Protein AF-A0A7K2EDZ2-F1 (afdb_monomer)

Mean predicted aligned error: 14.13 Å

pLDDT: mean 81.58, std 10.11, range [38.97, 93.5]

Radius of gyration: 27.84 Å; Cα contacts (8 Å, |Δi|>4): 19; chains: 1; bounding box: 55×22×70 Å

Sequence (70 aa):
MTSTEHRSDAAILGRASVNDVDTILDICRSNAHSTEVEHIVPDASDALFTWDYDKGARPKLEKLYEKGKT

Foldseek 3Di:
DDDDDDDACCVVPVDNDPVPPVVVVVVLVVPPCNPPPDPDDDDPDDPDPPDDPDQPPDVVVNVVVVVVVD

Solvent-accessible surface area (backbone atoms only — not comparable to full-atom values): 4919 Å² total; per-residue (Å²): 134,86,81,81,82,80,78,53,47,43,80,75,70,75,36,89,46,92,81,43,60,68,66,51,50,55,57,58,64,66,45,90,59,79,81,60,91,69,94,76,76,86,75,93,65,84,87,75,80,82,73,80,80,57,88,63,74,45,65,72,56,44,54,52,51,60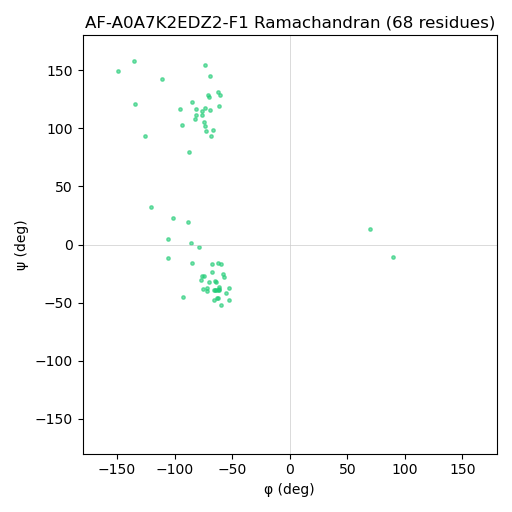,61,70,74,106

Secondary structure (DSSP, 8-state):
-----PPPHHHHHSSS-TT-HHHHHHHHHT-TTTT-S--PPP--S---------TTSSHHHHHHHHHHH-

Structure (mmCIF, N/CA/C/O backbone):
data_AF-A0A7K2EDZ2-F1
#
_entry.id   AF-A0A7K2EDZ2-F1
#
loop_
_atom_site.group_PDB
_atom_site.id
_atom_site.type_symbol
_atom_site.label_atom_id
_atom_site.label_alt_id
_atom_site.label_comp_id
_atom_site.label_asym_id
_atom_site.label_entity_id
_atom_site.label_seq_id
_atom_site.pdbx_PDB_ins_code
_atom_site.Cartn_x
_atom_site.Cartn_y
_atom_site.Cartn_z
_atom_site.occupancy
_atom_sit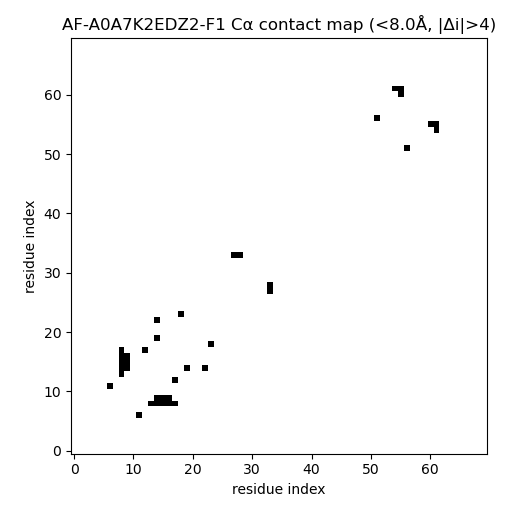e.B_iso_or_equiv
_atom_site.auth_seq_id
_atom_site.auth_comp_id
_atom_site.auth_asym_id
_atom_site.auth_atom_id
_atom_site.pdbx_PDB_model_num
ATOM 1 N N . MET A 1 1 ? 40.796 -10.508 -7.670 1.00 38.97 1 MET A N 1
ATOM 2 C CA . MET A 1 1 ? 39.893 -9.588 -8.392 1.00 38.97 1 MET A CA 1
ATOM 3 C C . MET A 1 1 ? 38.756 -10.413 -8.967 1.00 38.97 1 MET A C 1
ATOM 5 O O . MET A 1 1 ? 38.978 -11.143 -9.921 1.00 38.97 1 MET A O 1
ATOM 9 N N . THR A 1 2 ? 37.585 -10.391 -8.337 1.00 54.50 2 THR A N 1
ATOM 10 C CA . THR A 1 2 ? 36.365 -11.006 -8.878 1.00 54.50 2 THR A CA 1
ATOM 11 C C . THR A 1 2 ? 35.815 -10.105 -9.980 1.00 54.50 2 THR A C 1
ATOM 13 O O . THR A 1 2 ? 35.469 -8.958 -9.713 1.00 54.50 2 THR A O 1
ATOM 16 N N . SER A 1 3 ? 35.803 -10.603 -11.216 1.00 53.28 3 SER A N 1
ATOM 17 C CA . SER A 1 3 ? 35.206 -9.918 -12.364 1.00 53.28 3 SER A CA 1
ATOM 18 C C . SER A 1 3 ? 33.684 -9.994 -12.244 1.00 53.28 3 SER A C 1
ATOM 20 O O . SER A 1 3 ? 33.131 -11.091 -12.211 1.00 53.28 3 SER A O 1
ATOM 22 N N . THR A 1 4 ? 33.011 -8.851 -12.130 1.00 75.00 4 THR A N 1
ATOM 23 C CA . THR A 1 4 ? 31.546 -8.786 -12.166 1.00 75.00 4 THR A CA 1
ATOM 24 C C . THR A 1 4 ? 31.088 -8.933 -13.614 1.00 75.00 4 THR A C 1
ATOM 26 O O . THR A 1 4 ? 31.317 -8.035 -14.423 1.00 75.00 4 THR A O 1
ATOM 29 N N . GLU A 1 5 ? 30.432 -10.042 -13.958 1.00 79.94 5 GLU A N 1
ATOM 30 C CA . GLU A 1 5 ? 29.745 -10.168 -15.247 1.00 79.94 5 GLU A CA 1
ATOM 31 C C . GLU A 1 5 ? 28.521 -9.244 -15.287 1.00 79.94 5 GLU A C 1
ATOM 33 O O . GLU A 1 5 ? 27.557 -9.414 -14.536 1.00 79.94 5 GLU A O 1
ATOM 38 N N . HIS A 1 6 ? 28.549 -8.261 -16.189 1.00 80.56 6 HIS A N 1
ATOM 39 C CA . HIS A 1 6 ? 27.381 -7.452 -16.515 1.00 80.56 6 HIS A CA 1
ATOM 40 C C . HIS A 1 6 ? 26.489 -8.207 -17.505 1.00 80.56 6 HIS A C 1
ATOM 42 O O . HIS A 1 6 ? 26.883 -8.484 -18.637 1.00 80.56 6 HIS A O 1
ATOM 48 N N . ARG A 1 7 ? 25.264 -8.524 -17.077 1.00 88.94 7 ARG A N 1
ATOM 49 C CA . ARG A 1 7 ? 24.204 -9.019 -17.967 1.00 88.94 7 ARG A CA 1
ATOM 50 C C . ARG A 1 7 ? 23.746 -7.887 -18.893 1.00 88.94 7 ARG A C 1
ATOM 52 O O . ARG A 1 7 ? 23.707 -6.734 -18.470 1.00 88.94 7 ARG A O 1
ATOM 59 N N . SER A 1 8 ? 23.400 -8.220 -20.135 1.00 90.38 8 SER A N 1
ATOM 60 C CA . SER A 1 8 ? 22.960 -7.245 -21.139 1.00 90.38 8 SER A CA 1
ATOM 61 C C . SER A 1 8 ? 21.547 -6.714 -20.873 1.00 90.38 8 SER A C 1
ATOM 63 O O . SER A 1 8 ? 20.710 -7.409 -20.293 1.00 90.38 8 SER A O 1
ATOM 65 N N . ASP A 1 9 ? 21.254 -5.508 -21.367 1.00 90.50 9 ASP A N 1
ATOM 66 C CA . ASP A 1 9 ? 19.932 -4.870 -21.265 1.00 90.50 9 ASP A CA 1
ATOM 67 C C . ASP A 1 9 ? 18.820 -5.755 -21.834 1.00 90.50 9 ASP A C 1
ATOM 69 O O . ASP A 1 9 ? 17.782 -5.920 -21.201 1.00 90.50 9 ASP A O 1
ATOM 73 N N . ALA A 1 10 ? 19.061 -6.411 -22.972 1.00 91.75 10 ALA A N 1
ATOM 74 C CA . ALA A 1 10 ? 18.099 -7.334 -23.570 1.00 91.75 10 ALA A CA 1
ATOM 75 C C . ALA A 1 10 ? 17.774 -8.521 -22.650 1.00 91.75 10 ALA A C 1
ATOM 77 O O . ALA A 1 10 ? 16.624 -8.948 -22.585 1.00 91.75 10 ALA A O 1
ATOM 78 N N . ALA A 1 11 ? 18.759 -9.025 -21.901 1.00 92.25 11 ALA A N 1
ATOM 79 C CA . ALA A 1 11 ? 18.558 -10.129 -20.967 1.00 92.25 11 ALA A CA 1
ATOM 80 C C . ALA A 1 11 ? 17.822 -9.707 -19.683 1.00 92.25 11 ALA A C 1
ATOM 82 O O . ALA A 1 11 ? 17.174 -10.540 -19.054 1.00 92.25 11 ALA A O 1
ATOM 83 N N . ILE A 1 12 ? 17.935 -8.440 -19.270 1.00 91.75 12 ILE A N 1
ATOM 84 C CA . ILE A 1 12 ? 17.319 -7.930 -18.034 1.00 91.75 12 ILE A CA 1
ATOM 85 C C . ILE A 1 12 ? 15.937 -7.327 -18.306 1.00 91.75 12 ILE A C 1
ATOM 87 O O . ILE A 1 12 ? 14.997 -7.567 -17.554 1.00 91.75 12 ILE A O 1
ATOM 91 N N . LEU A 1 13 ? 15.829 -6.516 -19.355 1.00 89.94 13 LEU A N 1
ATOM 92 C CA . LEU A 1 13 ? 14.679 -5.660 -19.642 1.00 89.94 13 LEU A CA 1
ATOM 93 C C . LEU A 1 13 ? 13.818 -6.188 -20.793 1.00 89.94 13 LEU A C 1
ATOM 95 O O . LEU A 1 13 ? 12.741 -5.650 -21.028 1.00 89.94 13 LEU A O 1
ATOM 99 N N . GLY A 1 14 ? 14.300 -7.180 -21.550 1.00 89.69 14 GLY A N 1
ATOM 100 C CA . GLY A 1 14 ? 13.626 -7.655 -22.762 1.00 89.69 14 GLY A CA 1
ATOM 101 C C . GLY A 1 14 ? 13.656 -6.655 -23.924 1.00 89.69 14 GLY A C 1
ATOM 102 O O . GLY A 1 14 ? 12.925 -6.836 -24.893 1.00 89.69 14 GLY A O 1
ATOM 103 N N . ARG A 1 15 ? 14.488 -5.604 -23.846 1.00 89.44 15 ARG A N 1
ATOM 104 C CA . ARG A 1 15 ? 14.631 -4.562 -24.878 1.00 89.44 15 ARG A CA 1
ATOM 105 C C . ARG A 1 15 ? 16.091 -4.224 -25.158 1.00 89.44 15 ARG A C 1
ATOM 107 O O . ARG A 1 15 ? 16.959 -4.452 -24.321 1.00 89.44 15 ARG A O 1
ATOM 114 N N . ALA A 1 16 ? 16.353 -3.664 -26.337 1.00 90.56 16 ALA A N 1
ATOM 115 C CA . ALA A 1 16 ? 17.710 -3.445 -26.838 1.00 90.56 16 ALA A CA 1
ATOM 116 C C . ALA A 1 16 ? 18.530 -2.439 -26.010 1.00 90.56 16 ALA A C 1
ATOM 118 O O . ALA A 1 16 ? 19.748 -2.575 -25.924 1.00 90.56 16 ALA A O 1
ATOM 119 N N . SER A 1 17 ? 17.880 -1.441 -25.405 1.00 92.56 17 SER A N 1
ATOM 120 C CA . SER A 1 17 ? 18.542 -0.421 -24.590 1.00 92.56 17 SER A CA 1
ATOM 121 C C . SER A 1 17 ? 17.637 0.079 -23.469 1.00 92.56 17 SER A C 1
ATOM 123 O O . SER A 1 17 ? 16.417 0.174 -23.626 1.00 92.56 17 SER A O 1
ATOM 125 N N . VAL A 1 18 ? 18.235 0.479 -22.345 1.00 90.00 18 VAL A N 1
ATOM 126 C CA . VAL A 1 18 ? 17.545 1.227 -21.282 1.00 90.00 18 VAL A CA 1
ATOM 127 C C . VAL A 1 18 ? 16.823 2.472 -21.819 1.00 90.00 18 VAL A C 1
ATOM 129 O O . VAL A 1 18 ? 15.722 2.739 -21.347 1.00 90.00 18 VAL A O 1
ATOM 132 N N . ASN A 1 19 ? 17.389 3.184 -22.802 1.00 93.12 19 ASN A N 1
ATOM 133 C CA . ASN A 1 19 ? 16.877 4.471 -23.306 1.00 93.12 19 ASN A CA 1
ATOM 134 C C . ASN A 1 19 ? 16.098 4.356 -24.628 1.00 93.12 19 ASN A C 1
ATOM 136 O O . ASN A 1 19 ? 16.007 5.325 -25.378 1.00 93.12 19 ASN A O 1
ATOM 140 N N . ASP A 1 20 ? 15.559 3.178 -24.936 1.00 93.50 20 ASP A N 1
ATOM 141 C CA . ASP A 1 20 ? 14.657 2.995 -26.074 1.00 93.50 20 ASP A CA 1
ATOM 142 C C . ASP A 1 20 ? 13.334 3.747 -25.832 1.00 93.50 20 ASP A C 1
ATOM 144 O O . ASP A 1 20 ? 12.457 3.282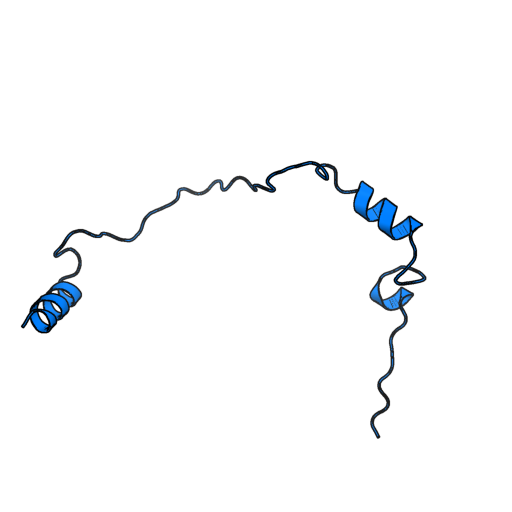 -25.099 1.00 93.50 20 ASP A O 1
ATOM 148 N N . VAL A 1 21 ? 13.231 4.944 -26.414 1.00 92.38 21 VAL A N 1
ATOM 149 C CA . VAL A 1 21 ? 12.119 5.879 -26.196 1.00 92.38 21 VAL A CA 1
ATOM 150 C C . VAL A 1 21 ? 10.798 5.309 -26.701 1.00 92.38 21 VAL A C 1
ATOM 152 O O . VAL A 1 21 ? 9.787 5.462 -26.017 1.00 92.38 21 VAL A O 1
ATOM 155 N N . ASP A 1 22 ? 10.796 4.623 -27.843 1.00 92.81 22 ASP A N 1
ATOM 156 C CA . ASP A 1 22 ? 9.571 4.089 -28.443 1.00 92.81 22 ASP A CA 1
ATOM 157 C C . ASP A 1 22 ? 8.968 3.005 -27.544 1.00 92.81 22 ASP A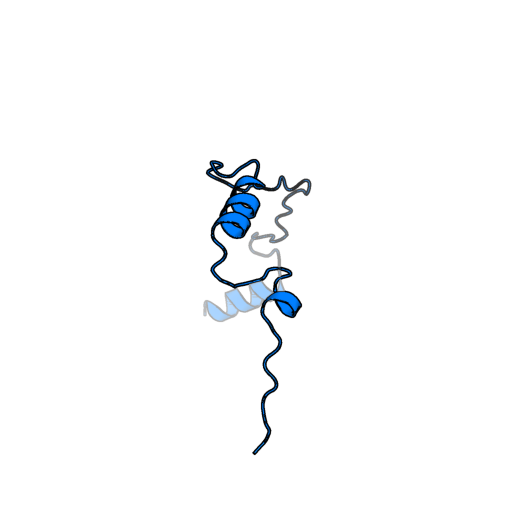 C 1
ATOM 159 O O . ASP A 1 22 ? 7.796 3.085 -27.167 1.00 92.81 22 ASP A O 1
ATOM 163 N N . THR A 1 23 ? 9.799 2.067 -27.078 1.00 90.81 23 THR A N 1
ATOM 164 C CA . THR A 1 23 ? 9.371 1.028 -26.129 1.00 90.81 23 THR A CA 1
ATOM 165 C C . THR A 1 23 ? 8.893 1.627 -24.799 1.00 90.81 23 THR A C 1
ATOM 167 O O . THR A 1 23 ? 7.918 1.153 -24.216 1.00 90.81 23 THR A O 1
ATOM 170 N N . ILE A 1 24 ? 9.556 2.674 -24.290 1.00 89.94 24 ILE A N 1
ATOM 171 C CA . ILE A 1 24 ? 9.133 3.357 -23.053 1.00 89.94 24 ILE A CA 1
ATOM 172 C C . ILE A 1 24 ? 7.753 3.997 -23.231 1.00 89.94 24 ILE A C 1
ATOM 174 O O . ILE A 1 24 ? 6.890 3.839 -22.365 1.00 89.94 24 ILE A O 1
ATOM 178 N N . LEU A 1 25 ? 7.532 4.698 -24.343 1.00 90.62 25 LEU A N 1
ATOM 179 C CA . LEU A 1 25 ? 6.262 5.362 -24.612 1.00 90.62 25 LEU A CA 1
ATOM 180 C C . LEU A 1 25 ? 5.120 4.360 -24.787 1.00 90.62 25 LEU A C 1
ATOM 182 O O . LEU A 1 25 ? 4.032 4.607 -24.269 1.00 90.62 25 LEU A O 1
ATOM 186 N N . ASP A 1 26 ? 5.354 3.226 -25.445 1.00 90.38 26 ASP A N 1
ATOM 187 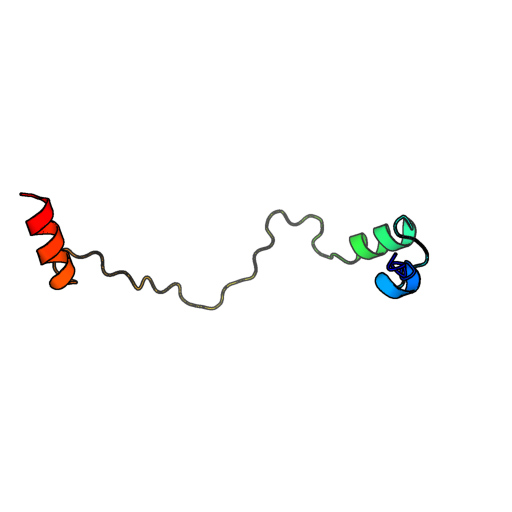C CA . ASP A 1 26 ? 4.332 2.189 -25.607 1.00 90.38 26 ASP A CA 1
ATOM 188 C C . ASP A 1 26 ? 3.941 1.537 -24.273 1.00 90.38 26 ASP A C 1
ATOM 190 O O . ASP A 1 26 ? 2.751 1.351 -24.006 1.00 90.38 26 ASP A O 1
ATOM 194 N N . ILE A 1 27 ? 4.902 1.293 -23.373 1.00 87.81 27 ILE A N 1
ATOM 195 C CA . ILE A 1 27 ? 4.603 0.832 -22.006 1.00 87.81 27 ILE A CA 1
ATOM 196 C C . ILE A 1 27 ? 3.787 1.887 -21.250 1.00 87.81 27 ILE A C 1
ATOM 198 O O . ILE A 1 27 ? 2.776 1.551 -20.634 1.00 87.81 27 ILE A O 1
ATOM 202 N N . CYS A 1 28 ? 4.171 3.164 -21.312 1.00 84.38 28 CYS A N 1
ATOM 203 C CA . CYS A 1 28 ? 3.426 4.231 -20.642 1.00 84.38 28 CYS A CA 1
ATOM 204 C C . CYS A 1 28 ? 1.990 4.363 -21.174 1.00 84.38 28 CYS A C 1
ATOM 206 O O . CYS A 1 28 ? 1.067 4.550 -20.384 1.00 84.38 28 CYS A O 1
ATOM 208 N N . ARG A 1 29 ? 1.785 4.216 -22.490 1.00 86.75 29 ARG A N 1
ATOM 209 C CA . ARG A 1 29 ? 0.456 4.238 -23.129 1.00 86.75 29 ARG A CA 1
ATOM 210 C C . ARG A 1 29 ? -0.420 3.043 -22.756 1.00 86.75 29 ARG A C 1
ATOM 212 O O . ARG A 1 29 ? -1.637 3.153 -22.845 1.00 86.75 29 ARG A O 1
ATOM 219 N N . SER A 1 30 ? 0.169 1.919 -22.343 1.00 85.38 30 SER A N 1
ATOM 220 C CA . SER A 1 30 ? -0.592 0.741 -21.901 1.00 85.38 30 SER A CA 1
ATOM 221 C C . SER A 1 30 ? -1.356 0.970 -20.590 1.00 85.38 30 SER A C 1
ATOM 223 O O . SER A 1 30 ? -2.295 0.233 -20.286 1.00 85.38 30 SER A O 1
ATOM 225 N N . ASN A 1 31 ? -1.000 2.011 -19.827 1.00 83.00 31 ASN A N 1
ATOM 226 C CA . ASN A 1 31 ? -1.768 2.418 -18.661 1.00 83.00 31 ASN A CA 1
ATOM 227 C C . ASN A 1 31 ? -3.069 3.113 -19.101 1.00 83.00 31 ASN A C 1
ATOM 229 O O . ASN A 1 31 ? -3.071 4.292 -19.452 1.00 83.00 31 ASN A O 1
ATOM 233 N N . ALA A 1 32 ? -4.184 2.383 -19.029 1.00 81.38 32 ALA A N 1
ATOM 234 C CA . ALA A 1 32 ? -5.521 2.880 -19.363 1.00 81.38 32 ALA A CA 1
ATOM 235 C C . ALA A 1 32 ? -6.008 4.037 -18.464 1.00 81.38 32 ALA A C 1
ATOM 237 O O . ALA A 1 32 ? -6.956 4.733 -18.822 1.00 81.38 32 ALA A O 1
ATOM 238 N N . HIS A 1 33 ? -5.357 4.257 -17.320 1.00 78.06 33 HIS A N 1
ATOM 239 C CA . HIS A 1 33 ? -5.740 5.230 -16.299 1.00 78.06 33 HIS A CA 1
ATOM 240 C C . HIS A 1 33 ? -4.630 6.263 -16.046 1.00 78.06 33 HIS A C 1
ATOM 242 O O . HIS A 1 33 ? -4.475 6.781 -14.945 1.00 78.06 33 HIS A O 1
ATOM 248 N N . SER A 1 34 ? -3.851 6.616 -17.075 1.00 77.12 34 SER A N 1
ATOM 249 C CA . SER A 1 34 ? -2.705 7.530 -16.942 1.00 77.12 34 SER A CA 1
ATOM 250 C C . SER A 1 34 ? -3.049 8.939 -16.428 1.00 77.12 34 SER A C 1
ATOM 252 O O . SER A 1 34 ? -2.151 9.677 -16.031 1.00 77.12 34 SER A O 1
ATOM 254 N N . THR A 1 35 ? -4.322 9.340 -16.475 1.00 81.19 35 THR A N 1
ATOM 255 C CA . THR A 1 35 ? -4.824 10.639 -15.990 1.00 81.19 35 THR A CA 1
ATOM 256 C C . THR A 1 35 ? -5.597 10.539 -14.675 1.00 81.19 35 THR A C 1
ATOM 258 O O . THR A 1 35 ? -6.193 11.525 -14.244 1.00 81.19 35 THR A O 1
ATOM 261 N N . GLU A 1 36 ? -5.663 9.357 -14.066 1.00 81.56 36 GLU A N 1
ATOM 262 C CA . GLU A 1 36 ? -6.383 9.150 -12.816 1.00 81.56 36 GLU A CA 1
ATOM 263 C C . GLU A 1 36 ? -5.644 9.822 -11.650 1.00 81.56 36 GLU A C 1
ATOM 265 O O . GLU A 1 36 ? -4.439 9.646 -11.466 1.00 81.56 36 GLU A O 1
ATOM 270 N N . VAL A 1 37 ? -6.374 10.629 -10.874 1.00 77.31 37 VAL A N 1
ATOM 271 C CA . VAL A 1 37 ? -5.814 11.418 -9.763 1.00 77.31 37 VAL A CA 1
ATOM 272 C C . VAL A 1 37 ? -5.545 10.543 -8.535 1.00 77.31 37 VAL A C 1
ATOM 274 O O . VAL A 1 37 ? -4.603 10.801 -7.791 1.00 77.31 37 VAL A O 1
ATOM 277 N N . GLU A 1 38 ? -6.329 9.482 -8.345 1.00 72.81 38 GLU A N 1
ATOM 278 C CA . GLU A 1 38 ? -6.215 8.563 -7.214 1.00 72.81 38 GLU A CA 1
ATOM 279 C C . GLU A 1 38 ? -6.299 7.119 -7.708 1.00 72.81 38 GLU A C 1
ATOM 281 O O . GLU A 1 38 ? -7.298 6.718 -8.287 1.00 72.81 38 GLU A O 1
ATOM 286 N N . HIS A 1 39 ? -5.260 6.319 -7.462 1.00 71.56 39 HIS A N 1
ATOM 287 C CA . HIS A 1 39 ? -5.277 4.885 -7.768 1.00 71.56 39 HIS A CA 1
ATOM 288 C C . HIS A 1 39 ? -5.868 4.133 -6.574 1.00 71.56 39 HIS A C 1
ATOM 290 O O . HIS A 1 39 ? -5.137 3.606 -5.731 1.00 71.56 39 HIS A O 1
ATOM 296 N N . ILE A 1 40 ? -7.195 4.141 -6.460 1.00 74.44 40 ILE A N 1
ATOM 297 C CA . ILE A 1 40 ? -7.892 3.496 -5.346 1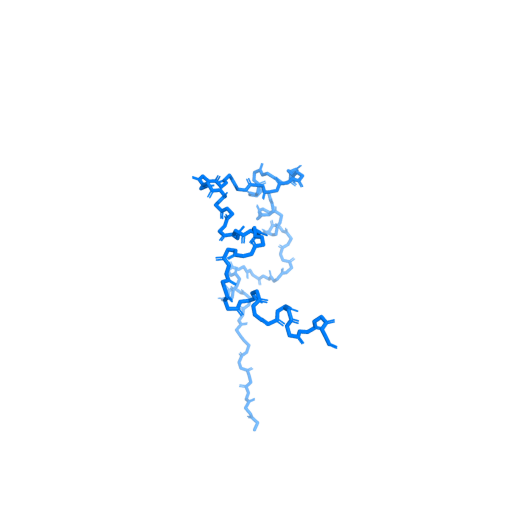.00 74.44 40 ILE A CA 1
ATOM 298 C C . ILE A 1 40 ? -8.309 2.094 -5.774 1.00 74.44 40 ILE A C 1
ATOM 300 O O . ILE A 1 40 ? -9.128 1.916 -6.673 1.00 74.44 40 ILE A O 1
ATOM 304 N N . VAL A 1 41 ? -7.767 1.079 -5.107 1.00 77.75 41 VAL A N 1
ATOM 305 C CA . VAL A 1 41 ? -8.312 -0.276 -5.199 1.00 77.75 41 VAL A CA 1
ATOM 306 C C . VAL A 1 41 ? -9.448 -0.366 -4.180 1.00 77.75 41 VAL A C 1
ATOM 308 O O . VAL A 1 41 ? -9.195 -0.106 -3.002 1.00 77.75 41 VAL A O 1
ATOM 311 N N . PRO A 1 42 ? -10.688 -0.696 -4.586 1.00 76.31 42 PRO A N 1
ATOM 312 C CA . PRO A 1 42 ? -11.784 -0.844 -3.641 1.00 76.31 42 PRO A CA 1
ATOM 313 C C . PRO A 1 42 ? -11.463 -1.969 -2.651 1.00 76.31 42 PRO A C 1
ATOM 315 O O . PRO A 1 42 ? -11.275 -3.120 -3.045 1.00 76.31 42 PRO A O 1
ATOM 318 N N . ASP A 1 43 ? -11.399 -1.625 -1.367 1.00 79.25 43 ASP A N 1
ATOM 319 C CA . ASP A 1 43 ? -11.294 -2.596 -0.283 1.00 79.25 43 ASP A CA 1
ATOM 320 C C . ASP A 1 43 ? -12.697 -3.136 0.025 1.00 79.25 43 ASP A C 1
ATOM 322 O O . ASP A 1 43 ? -13.573 -2.403 0.481 1.00 79.25 43 ASP A O 1
ATOM 326 N N . ALA A 1 44 ? -12.927 -4.413 -0.284 1.00 77.06 44 ALA A N 1
ATOM 327 C CA . ALA A 1 44 ? -14.193 -5.103 -0.028 1.00 77.06 44 ALA A CA 1
ATOM 328 C C . ALA A 1 44 ? -14.248 -5.736 1.376 1.00 77.06 44 ALA A C 1
ATOM 330 O O . ALA A 1 44 ? -15.018 -6.672 1.598 1.00 77.06 44 ALA A O 1
ATOM 331 N N . SER A 1 45 ? -13.402 -5.280 2.304 1.00 81.25 45 SER A N 1
ATOM 332 C CA . SER A 1 45 ? -13.398 -5.728 3.692 1.00 81.25 45 SER A CA 1
ATOM 333 C C . SER A 1 45 ? -13.877 -4.634 4.642 1.00 81.25 45 SER A C 1
ATOM 335 O O . SER A 1 45 ? -13.608 -3.447 4.459 1.00 81.25 45 SER A O 1
ATOM 337 N N . ASP A 1 46 ? -14.620 -5.038 5.671 1.00 80.56 46 ASP A N 1
ATOM 338 C CA . ASP A 1 46 ? -15.053 -4.113 6.709 1.00 80.56 46 ASP A CA 1
ATOM 339 C C . ASP A 1 46 ? -13.849 -3.688 7.557 1.00 80.56 46 ASP A C 1
ATOM 341 O O . ASP A 1 46 ? -13.135 -4.520 8.128 1.00 80.56 46 ASP A O 1
ATOM 345 N N . ALA A 1 47 ? -13.653 -2.376 7.698 1.00 78.19 47 ALA A N 1
ATOM 346 C CA . ALA A 1 47 ? -12.672 -1.823 8.620 1.00 78.19 47 ALA A CA 1
ATOM 347 C C . ALA A 1 47 ? -13.115 -2.085 10.072 1.00 78.19 47 ALA A C 1
ATOM 349 O O . ALA A 1 47 ? -13.872 -1.315 10.668 1.00 78.19 47 ALA A O 1
ATOM 350 N N . LEU A 1 48 ? -12.643 -3.188 10.658 1.00 78.69 48 LEU A N 1
ATOM 351 C CA . LEU A 1 48 ? -12.890 -3.509 12.060 1.00 78.69 48 LEU A CA 1
ATOM 352 C C . LEU A 1 48 ? -11.893 -2.764 12.955 1.00 78.69 48 LEU A C 1
ATOM 354 O O . LEU A 1 48 ? -10.720 -3.130 13.054 1.00 78.69 48 LEU A O 1
ATOM 358 N N . PHE A 1 49 ? -12.369 -1.751 13.676 1.00 69.75 49 PHE A N 1
ATOM 359 C CA . PHE A 1 49 ? -11.591 -1.123 14.742 1.00 69.75 49 PHE A CA 1
ATOM 360 C C . PHE A 1 49 ? -11.513 -2.069 15.946 1.00 69.75 49 PHE A C 1
ATOM 362 O O . PHE A 1 49 ? -12.420 -2.142 16.768 1.00 69.75 49 PHE A O 1
ATOM 369 N N . THR A 1 50 ? -10.409 -2.808 16.063 1.00 73.56 50 THR A N 1
ATOM 370 C CA . THR A 1 50 ? -10.197 -3.784 17.149 1.00 73.56 50 THR A CA 1
ATOM 371 C C . THR A 1 50 ? -9.782 -3.149 18.478 1.00 73.56 50 THR A C 1
ATOM 373 O O . THR A 1 50 ? -9.531 -3.860 19.455 1.00 73.56 50 THR A O 1
ATOM 376 N N . TRP A 1 51 ? -9.609 -1.826 18.517 1.00 74.56 51 TRP A N 1
ATOM 377 C CA . TRP A 1 51 ? -9.197 -1.131 19.727 1.00 74.56 51 TRP A CA 1
ATOM 378 C C . TRP A 1 51 ? -10.422 -0.637 20.490 1.00 74.56 51 TRP A C 1
ATOM 380 O O . TRP A 1 51 ? -11.018 0.379 20.154 1.00 74.56 51 TRP A O 1
ATOM 390 N N . ASP A 1 52 ? -10.758 -1.362 21.551 1.00 73.25 52 ASP A N 1
ATOM 391 C CA . ASP A 1 52 ? -11.666 -0.885 22.587 1.00 73.25 52 ASP A CA 1
ATOM 392 C C . ASP A 1 52 ? -10.926 0.141 23.467 1.00 73.25 52 ASP A C 1
ATOM 394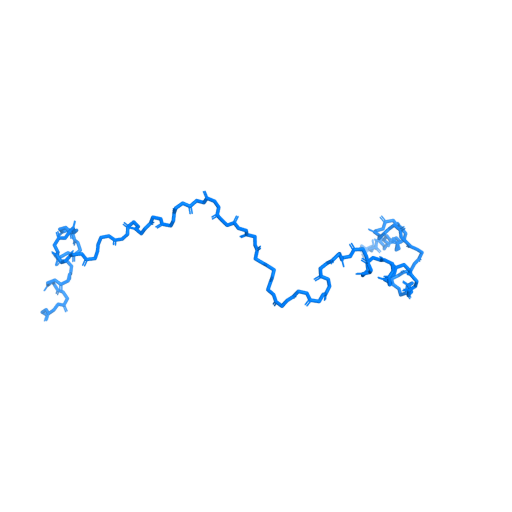 O O . ASP A 1 52 ? -9.996 -0.210 24.206 1.00 73.25 52 ASP A O 1
ATOM 398 N N . TYR A 1 53 ? -11.252 1.423 23.278 1.00 70.62 53 TYR A N 1
ATOM 399 C CA . TYR A 1 53 ? -10.652 2.558 23.987 1.00 70.62 53 TYR A CA 1
ATOM 400 C C . TYR A 1 53 ? -11.335 2.862 25.327 1.00 70.62 53 TYR A C 1
ATOM 402 O O . TYR A 1 53 ? -10.912 3.800 26.010 1.00 70.62 53 TYR A O 1
ATOM 410 N N . ASP A 1 54 ? -12.351 2.094 25.730 1.00 80.62 54 ASP A N 1
ATOM 411 C CA . ASP A 1 54 ? -13.023 2.331 27.001 1.00 80.62 54 ASP A CA 1
ATOM 412 C C . ASP A 1 54 ? -12.047 2.159 28.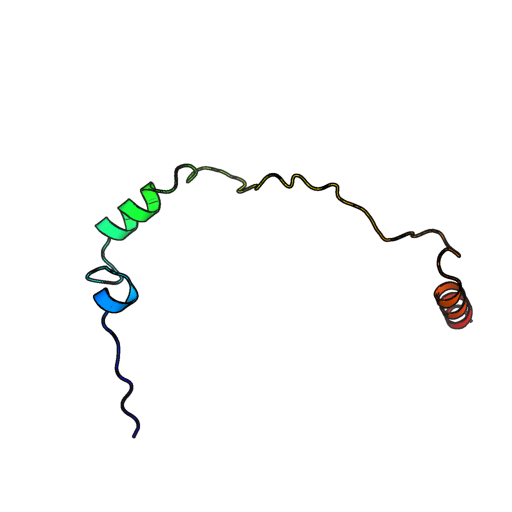178 1.00 80.62 54 ASP A C 1
ATOM 414 O O . ASP A 1 54 ? -11.299 1.178 28.296 1.00 80.62 54 ASP A O 1
ATOM 418 N N . LYS A 1 55 ? -12.039 3.145 29.087 1.00 73.75 55 LYS A N 1
ATOM 419 C CA . LYS A 1 55 ? -11.242 3.081 30.322 1.00 73.75 55 LYS A CA 1
ATOM 420 C C . LYS A 1 55 ? -11.709 1.868 31.129 1.00 73.75 55 LYS A C 1
ATOM 422 O O . LYS A 1 55 ? -12.899 1.703 31.378 1.00 73.75 55 LYS A O 1
ATOM 427 N N . GLY A 1 56 ? -10.780 1.012 31.539 1.00 77.00 56 GLY A N 1
ATOM 428 C CA . GLY A 1 56 ? -11.086 -0.245 32.220 1.00 77.00 56 GLY A CA 1
ATOM 429 C C . GLY A 1 56 ? -11.281 -1.462 31.310 1.00 77.00 56 GLY A C 1
ATOM 430 O O . GLY A 1 56 ? -11.222 -2.579 31.827 1.00 77.00 56 GLY A O 1
ATOM 431 N N . ALA A 1 57 ? -11.388 -1.306 29.980 1.00 83.38 57 ALA A N 1
ATOM 432 C CA . ALA A 1 57 ? -11.516 -2.434 29.042 1.00 83.38 57 ALA A CA 1
ATOM 433 C C . ALA A 1 57 ? -10.338 -3.422 29.135 1.00 83.38 57 ALA A C 1
ATOM 435 O O . ALA A 1 57 ? -10.450 -4.614 28.838 1.00 83.38 57 ALA A O 1
ATOM 436 N N . ARG A 1 58 ? -9.175 -2.940 29.597 1.00 81.94 58 ARG A N 1
ATOM 437 C CA . ARG A 1 58 ? -7.969 -3.747 29.814 1.00 81.94 58 ARG A CA 1
ATOM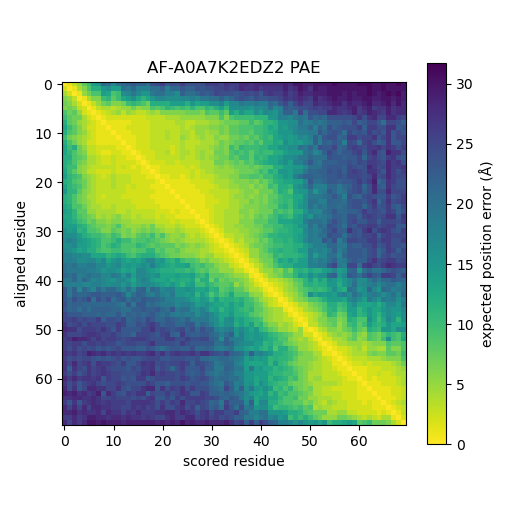 438 C C . ARG A 1 58 ? -7.452 -3.579 31.247 1.00 81.94 58 ARG A C 1
ATOM 440 O O . ARG A 1 58 ? -6.596 -2.725 31.489 1.00 81.94 58 ARG A O 1
ATOM 447 N N . PRO A 1 59 ? -7.848 -4.458 32.191 1.00 85.81 59 PRO A N 1
ATOM 448 C CA . PRO A 1 59 ? -7.510 -4.326 33.614 1.00 85.81 59 PRO A CA 1
ATOM 449 C C . PRO A 1 59 ? -6.007 -4.265 33.924 1.00 85.81 59 PRO A C 1
ATOM 451 O O . PRO A 1 59 ? -5.593 -3.679 34.921 1.00 85.81 59 PRO A O 1
ATOM 454 N N . LYS A 1 60 ? -5.160 -4.880 33.086 1.00 84.75 60 LYS A N 1
ATOM 455 C CA . LYS A 1 60 ? -3.695 -4.808 33.235 1.00 84.75 60 LYS A CA 1
ATOM 456 C C . LYS A 1 60 ? -3.143 -3.425 32.878 1.00 84.75 60 LYS A C 1
ATOM 458 O O . LYS A 1 60 ? -2.218 -2.972 33.541 1.00 84.75 60 LYS A O 1
ATOM 463 N N . LEU A 1 61 ? -3.702 -2.772 31.857 1.00 82.25 61 LEU A N 1
ATOM 464 C CA . LEU A 1 61 ? -3.291 -1.429 31.442 1.00 82.25 61 LEU A CA 1
ATOM 465 C C . LEU A 1 61 ? -3.812 -0.373 32.417 1.00 82.25 61 LEU A C 1
ATOM 467 O O . LEU A 1 61 ? -3.057 0.524 32.770 1.00 82.25 61 LEU A O 1
ATOM 471 N N . GLU A 1 62 ? -5.034 -0.543 32.932 1.00 86.62 62 GLU A N 1
ATOM 472 C CA . GLU A 1 62 ? -5.601 0.301 33.997 1.00 86.62 62 GLU A CA 1
ATOM 473 C C . GLU A 1 62 ? -4.649 0.376 35.202 1.00 86.62 62 GLU A C 1
ATOM 475 O O . GLU A 1 62 ? -4.297 1.451 35.673 1.00 86.62 62 GLU A O 1
ATOM 480 N N . LYS A 1 63 ? -4.134 -0.778 35.649 1.00 86.44 63 LYS A N 1
ATOM 481 C CA . LYS A 1 63 ? -3.170 -0.851 36.758 1.00 86.44 63 LYS A CA 1
ATOM 482 C C . LYS A 1 63 ? -1.866 -0.104 36.476 1.00 86.44 63 LYS A C 1
ATOM 484 O O . LYS A 1 63 ? -1.295 0.480 37.391 1.00 86.44 63 LYS A O 1
ATOM 489 N N . LEU A 1 64 ? -1.370 -0.155 35.239 1.00 87.31 64 LEU A N 1
ATOM 490 C CA . LEU A 1 64 ? -0.156 0.565 34.845 1.00 87.31 64 LEU A CA 1
ATOM 491 C C . LEU A 1 64 ? -0.405 2.074 34.764 1.00 87.31 64 LEU A C 1
ATOM 493 O O . LEU A 1 64 ? 0.441 2.842 35.212 1.00 87.31 64 LEU A O 1
ATOM 497 N N . TYR A 1 65 ? -1.566 2.483 34.248 1.00 85.56 65 TYR A N 1
ATOM 498 C CA . TYR A 1 65 ? -1.990 3.879 34.200 1.00 85.56 65 TYR A CA 1
ATOM 499 C C . TYR A 1 65 ? -2.083 4.483 35.604 1.00 85.56 65 TYR A C 1
ATOM 501 O O . TYR A 1 65 ? -1.448 5.500 35.874 1.00 85.56 65 TYR A O 1
ATOM 509 N N . GLU A 1 66 ? -2.795 3.823 36.523 1.00 88.19 66 GLU A N 1
ATOM 510 C CA . GLU A 1 66 ? -2.936 4.316 37.899 1.00 88.19 66 GLU A CA 1
ATOM 511 C C . GLU A 1 66 ? -1.584 4.351 38.635 1.00 88.19 66 GLU A C 1
ATOM 513 O O . GLU A 1 66 ? -1.338 5.264 39.416 1.00 88.19 66 GLU A O 1
ATOM 518 N N . LYS A 1 67 ? -0.660 3.425 38.329 1.00 86.56 67 LYS A N 1
ATOM 519 C CA . LYS A 1 67 ? 0.709 3.436 38.875 1.00 86.56 67 LYS A CA 1
ATOM 520 C C . LYS A 1 67 ? 1.580 4.574 38.329 1.00 86.56 67 LYS A C 1
ATOM 522 O O . LYS A 1 67 ? 2.477 5.020 39.029 1.00 86.56 67 LYS A O 1
ATOM 527 N N . GLY A 1 68 ? 1.373 4.993 37.082 1.00 85.19 68 GLY A N 1
ATOM 528 C CA . GLY A 1 68 ? 2.130 6.090 36.465 1.00 85.19 68 GLY A CA 1
ATOM 529 C C . GLY A 1 68 ? 1.570 7.480 36.770 1.00 85.19 68 GLY A C 1
ATOM 530 O O . GLY A 1 68 ? 2.253 8.473 36.538 1.00 85.19 68 GLY A O 1
ATOM 531 N N . LYS A 1 69 ? 0.325 7.560 37.256 1.00 83.38 69 LYS A N 1
ATOM 532 C CA . LYS A 1 69 ? -0.320 8.810 37.676 1.00 83.38 69 LYS A CA 1
ATOM 533 C C . LYS A 1 69 ? 0.190 9.314 39.035 1.00 83.38 69 LYS A C 1
ATOM 535 O O . LYS A 1 69 ? 0.119 10.514 39.290 1.00 83.38 69 LYS A O 1
ATOM 540 N N . THR A 1 70 ? 0.650 8.404 39.893 1.00 54.53 70 THR A N 1
ATOM 541 C CA . THR A 1 70 ? 1.351 8.683 41.161 1.00 54.53 70 THR A CA 1
ATOM 542 C C . THR A 1 70 ? 2.837 8.884 40.946 1.00 54.53 70 THR A C 1
ATOM 544 O O . THR A 1 70 ? 3.382 9.828 41.554 1.00 54.53 70 THR A O 1
#